Protein AF-A0A944P5D9-F1 (afdb_monomer)

Sequence (64 aa):
MFGGISIWELSIILVIILIVFGAGKLPEIGSGIGKAIQNFKKASSDVEIKPDEVQENETEKIEK

Secondary structure (DSSP, 8-state):
---S--HHHHHHHHHHHHHHH-TTHHHHHHHHHHHHHHHHHHHHHHHS--S--------S-S--

Solvent-accessible surface area (backbone atoms only — not comparable to full-atom values): 4186 Å² total; per-residue (Å²): 132,90,85,65,89,45,75,66,58,55,49,55,53,49,53,53,50,34,66,76,64,35,76,67,48,56,60,58,52,45,54,54,52,50,52,51,51,51,52,51,50,50,55,55,53,63,69,51,75,68,94,75,79,82,84,88,81,85,89,84,85,82,80,133

Structure (mmCIF, N/CA/C/O backbone):
data_AF-A0A944P5D9-F1
#
_entry.id   AF-A0A944P5D9-F1
#
loop_
_atom_site.group_PDB
_atom_site.id
_atom_site.type_symbol
_atom_site.label_atom_id
_atom_site.label_alt_id
_atom_site.label_comp_id
_atom_site.label_asym_id
_atom_site.label_entity_id
_atom_site.label_seq_id
_atom_site.pdbx_PDB_ins_code
_atom_site.Cartn_x
_atom_site.Cartn_y
_atom_site.Cartn_z
_atom_site.occupancy
_atom_site.B_iso_or_equiv
_atom_site.auth_seq_id
_atom_site.auth_comp_id
_atom_site.auth_asym_id
_atom_site.auth_atom_id
_atom_site.pdbx_PDB_model_num
ATOM 1 N N . MET A 1 1 ? 29.269 -4.942 8.709 1.00 50.34 1 MET A N 1
ATOM 2 C CA . MET A 1 1 ? 28.421 -5.950 8.038 1.00 50.34 1 MET A CA 1
ATOM 3 C C . MET A 1 1 ? 26.998 -5.434 8.116 1.00 50.34 1 MET A C 1
ATOM 5 O O . MET A 1 1 ? 26.471 -5.302 9.211 1.00 50.34 1 MET A O 1
ATOM 9 N N . PHE A 1 2 ? 26.482 -4.964 6.984 1.00 54.47 2 PHE A N 1
ATOM 10 C CA . PHE A 1 2 ? 25.268 -4.158 6.865 1.00 54.47 2 PHE A CA 1
ATOM 11 C C . PHE A 1 2 ? 24.029 -5.024 7.131 1.00 54.47 2 PHE A C 1
ATOM 13 O O . PHE A 1 2 ? 23.600 -5.782 6.269 1.00 54.47 2 PHE A O 1
ATOM 20 N N . GLY A 1 3 ? 23.522 -4.974 8.364 1.00 70.50 3 GLY A N 1
ATOM 21 C CA . GLY A 1 3 ? 22.328 -5.694 8.794 1.00 70.50 3 GLY A CA 1
ATOM 22 C C . GLY A 1 3 ? 21.095 -4.816 8.640 1.00 70.50 3 GLY A C 1
ATOM 23 O O . GLY A 1 3 ? 20.856 -3.942 9.467 1.00 70.50 3 GLY A O 1
ATOM 24 N N . GLY A 1 4 ? 20.328 -5.049 7.583 1.00 75.62 4 GLY A N 1
ATOM 25 C CA . GLY A 1 4 ? 19.033 -4.416 7.367 1.00 75.62 4 GLY A CA 1
ATOM 26 C C . GLY A 1 4 ? 18.765 -4.233 5.886 1.00 75.62 4 GLY A C 1
ATOM 27 O O . GLY A 1 4 ? 19.619 -3.712 5.173 1.00 75.62 4 GLY A O 1
ATOM 28 N N . ILE A 1 5 ? 17.578 -4.658 5.445 1.00 79.44 5 ILE A N 1
ATOM 29 C CA . ILE A 1 5 ? 17.046 -4.314 4.125 1.00 79.44 5 ILE A CA 1
ATOM 30 C C . ILE A 1 5 ? 17.112 -2.793 4.021 1.00 79.44 5 ILE A C 1
ATOM 32 O O . ILE A 1 5 ? 16.423 -2.074 4.748 1.00 79.44 5 ILE A O 1
ATOM 36 N N . SER A 1 6 ? 17.989 -2.303 3.158 1.00 86.62 6 SER A N 1
ATOM 37 C CA . SER A 1 6 ? 18.140 -0.877 2.940 1.00 86.62 6 SER A CA 1
ATOM 38 C C . SER A 1 6 ? 16.901 -0.368 2.209 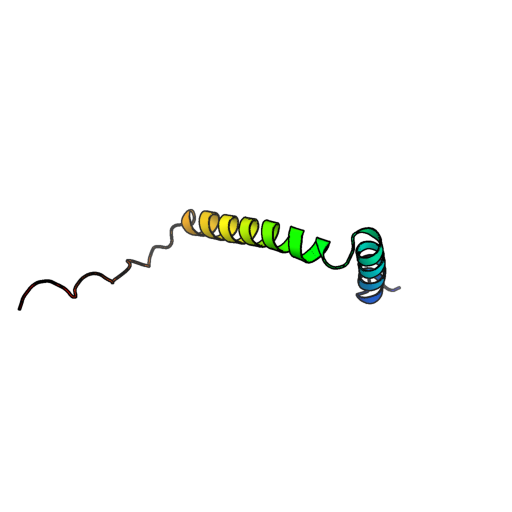1.00 86.62 6 SER A C 1
ATOM 40 O O . SER A 1 6 ? 16.368 -1.040 1.326 1.00 86.62 6 SER A O 1
ATOM 42 N N . ILE A 1 7 ? 16.449 0.848 2.530 1.00 90.00 7 ILE A N 1
ATOM 43 C CA . ILE A 1 7 ? 15.297 1.486 1.861 1.00 90.00 7 ILE A CA 1
ATOM 44 C C . ILE A 1 7 ? 15.440 1.498 0.325 1.00 90.00 7 ILE A C 1
ATOM 46 O O . ILE A 1 7 ? 14.450 1.435 -0.408 1.00 90.00 7 ILE A O 1
ATOM 50 N N . TRP A 1 8 ? 16.686 1.511 -0.158 1.00 90.50 8 TRP A N 1
ATOM 51 C CA . TRP A 1 8 ? 17.043 1.386 -1.568 1.00 90.50 8 TRP A CA 1
ATOM 52 C C . TRP A 1 8 ? 16.681 0.031 -2.185 1.00 90.50 8 TRP A C 1
ATOM 54 O O . TRP A 1 8 ? 16.145 0.001 -3.290 1.00 90.50 8 TRP A O 1
ATOM 64 N N . GLU A 1 9 ? 16.915 -1.078 -1.481 1.00 90.19 9 GLU A N 1
ATOM 65 C CA . GLU A 1 9 ? 16.582 -2.426 -1.961 1.00 90.19 9 GLU A CA 1
ATOM 66 C C . GLU A 1 9 ? 15.064 -2.613 -2.026 1.00 90.19 9 GLU A C 1
ATOM 68 O O . GLU A 1 9 ? 14.533 -3.079 -3.034 1.00 90.19 9 GLU A O 1
ATOM 73 N N . LEU A 1 10 ? 14.346 -2.157 -0.994 1.00 91.88 10 LEU A N 1
ATOM 74 C CA . LEU A 1 10 ? 12.883 -2.190 -0.986 1.00 91.88 10 LEU A CA 1
ATOM 75 C C . LEU A 1 10 ? 12.293 -1.359 -2.137 1.00 91.88 10 LEU A C 1
ATOM 77 O O . LEU A 1 10 ? 11.347 -1.798 -2.790 1.00 91.88 10 LEU A O 1
ATOM 81 N N . SER A 1 11 ? 12.873 -0.188 -2.423 1.00 92.88 11 SER A N 1
ATOM 82 C CA . SER A 1 11 ? 12.422 0.669 -3.527 1.00 92.88 11 SER A CA 1
ATOM 83 C C . SER A 1 11 ? 12.652 0.025 -4.897 1.00 92.88 11 SER A C 1
ATOM 85 O O . SER A 1 11 ? 11.776 0.115 -5.754 1.00 92.88 11 SER A O 1
ATOM 87 N N . ILE A 1 12 ? 13.779 -0.669 -5.109 1.00 94.38 12 ILE A N 1
ATOM 88 C CA . ILE A 1 12 ? 14.043 -1.375 -6.376 1.00 94.38 12 ILE A CA 1
ATOM 89 C C . ILE A 1 12 ? 12.984 -2.460 -6.628 1.00 94.38 12 ILE A C 1
ATOM 91 O O . ILE A 1 12 ? 12.443 -2.565 -7.728 1.00 94.38 12 ILE A O 1
ATOM 95 N N . ILE A 1 13 ? 12.633 -3.222 -5.588 1.00 93.31 13 ILE A N 1
ATOM 96 C CA . ILE A 1 13 ? 11.620 -4.282 -5.657 1.00 93.31 13 ILE A CA 1
ATOM 97 C C . ILE A 1 13 ? 10.238 -3.676 -5.921 1.00 93.31 13 ILE A C 1
ATOM 99 O O . ILE A 1 13 ? 9.492 -4.177 -6.764 1.00 93.31 13 ILE A O 1
ATOM 103 N N . LEU A 1 14 ? 9.913 -2.567 -5.251 1.00 93.19 14 LEU A N 1
ATOM 104 C CA . LEU A 1 14 ? 8.664 -1.839 -5.456 1.00 93.19 14 LEU A CA 1
ATOM 105 C C . LEU A 1 14 ? 8.508 -1.385 -6.913 1.00 93.19 14 LEU A C 1
ATOM 107 O O . LEU A 1 14 ? 7.435 -1.546 -7.487 1.00 93.19 14 LEU A O 1
ATOM 111 N N . VAL A 1 15 ? 9.573 -0.868 -7.534 1.00 94.94 15 VAL A N 1
ATOM 112 C CA . VAL A 1 15 ? 9.555 -0.458 -8.947 1.00 94.94 15 VAL A CA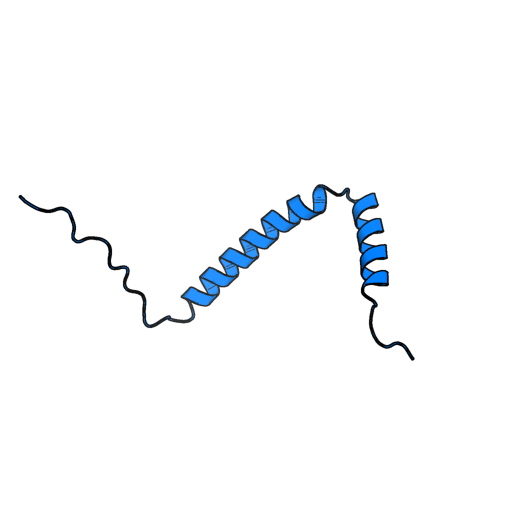 1
ATOM 113 C C . VAL A 1 15 ? 9.284 -1.648 -9.869 1.00 94.94 15 VAL A C 1
ATOM 115 O O . VAL A 1 15 ? 8.468 -1.530 -10.779 1.00 94.94 15 VAL A O 1
ATOM 118 N N . ILE A 1 16 ? 9.894 -2.811 -9.621 1.00 95.06 16 ILE A N 1
ATOM 119 C CA . ILE A 1 16 ? 9.636 -4.024 -10.416 1.00 95.06 16 ILE A CA 1
ATOM 120 C C . ILE A 1 16 ? 8.163 -4.441 -10.308 1.00 95.06 16 ILE A C 1
ATOM 122 O O . ILE A 1 16 ? 7.512 -4.696 -11.321 1.00 95.06 16 ILE A O 1
ATOM 126 N N . ILE A 1 17 ? 7.610 -4.452 -9.093 1.00 94.25 17 ILE A N 1
ATOM 127 C CA . ILE A 1 17 ? 6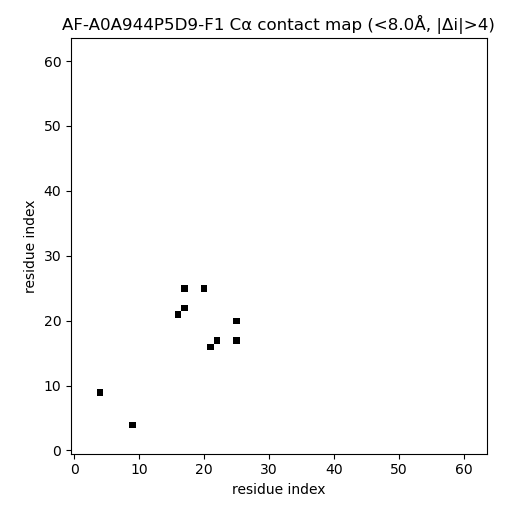.190 -4.746 -8.848 1.00 94.25 17 ILE A CA 1
ATOM 128 C C . ILE A 1 17 ? 5.301 -3.739 -9.591 1.00 94.25 17 ILE A C 1
ATOM 130 O O . ILE A 1 17 ? 4.340 -4.133 -10.248 1.00 94.25 17 ILE A O 1
ATOM 134 N N . LEU A 1 18 ? 5.636 -2.449 -9.548 1.00 93.38 18 LEU A N 1
ATOM 135 C CA . LEU A 1 18 ? 4.909 -1.400 -10.263 1.00 93.38 18 LEU A CA 1
ATOM 136 C C . LEU A 1 18 ? 4.955 -1.571 -11.785 1.00 93.38 18 LEU A C 1
ATOM 138 O O . LEU A 1 18 ? 3.988 -1.210 -12.445 1.00 93.38 18 LEU A O 1
ATOM 142 N N . ILE A 1 19 ? 6.032 -2.11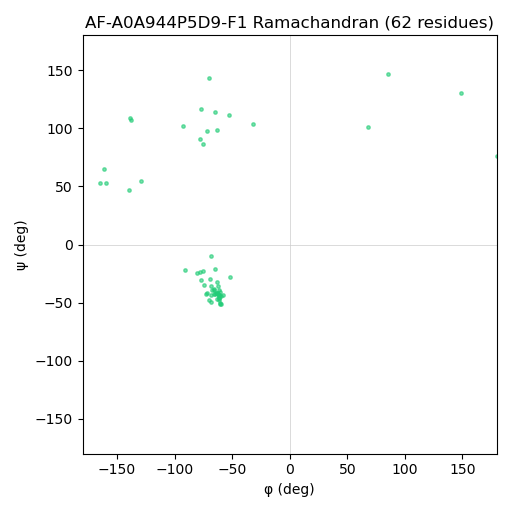8 -12.350 1.00 94.56 19 ILE A N 1
ATOM 143 C CA . ILE A 1 19 ? 6.118 -2.407 -13.789 1.00 94.56 19 ILE A CA 1
ATOM 144 C C . ILE A 1 19 ? 5.232 -3.605 -14.155 1.00 94.56 19 ILE A C 1
ATOM 146 O O . ILE A 1 19 ? 4.522 -3.552 -15.155 1.00 94.56 19 ILE A O 1
ATOM 150 N N . VAL A 1 20 ? 5.240 -4.666 -13.342 1.00 94.19 20 VAL A N 1
ATOM 151 C CA . VAL A 1 20 ? 4.458 -5.888 -13.599 1.00 94.19 20 VAL A CA 1
ATOM 152 C C . VAL A 1 20 ? 2.958 -5.651 -13.419 1.00 94.19 20 VAL A C 1
ATOM 154 O O . VAL A 1 20 ? 2.160 -6.044 -14.266 1.00 94.19 20 VAL A O 1
ATOM 157 N N . PHE A 1 21 ? 2.566 -5.011 -12.317 1.00 91.69 21 PHE A N 1
ATOM 158 C CA . PHE A 1 21 ? 1.161 -4.775 -11.982 1.00 91.69 21 PHE A CA 1
ATOM 159 C C . PHE A 1 21 ? 0.635 -3.437 -12.519 1.00 91.69 21 PHE A C 1
ATOM 161 O O . PHE A 1 21 ? -0.569 -3.274 -12.692 1.00 91.69 21 PHE A O 1
ATOM 168 N N . GLY A 1 22 ? 1.507 -2.474 -12.810 1.00 89.06 22 GLY A N 1
ATOM 169 C CA . GLY A 1 22 ? 1.131 -1.105 -13.153 1.00 89.06 22 GLY A CA 1
ATOM 170 C C . GLY A 1 22 ? 0.921 -0.220 -11.917 1.00 89.06 22 GLY A C 1
ATOM 171 O O . GLY A 1 22 ? 0.411 -0.655 -10.881 1.00 89.06 22 GLY A O 1
ATOM 172 N N . ALA A 1 23 ? 1.249 1.070 -12.038 1.00 87.69 23 ALA A N 1
ATOM 173 C CA . ALA A 1 23 ? 1.160 2.028 -10.929 1.00 87.69 23 ALA A CA 1
ATOM 174 C C . ALA A 1 23 ? -0.268 2.295 -10.419 1.00 87.69 23 ALA A C 1
ATOM 176 O O . ALA A 1 23 ? -0.440 2.717 -9.279 1.00 87.69 23 ALA A O 1
ATOM 177 N N . GLY A 1 24 ? -1.293 2.014 -11.229 1.00 87.69 24 GLY A N 1
ATOM 178 C CA . GLY A 1 24 ? -2.696 2.171 -10.836 1.00 87.69 24 GLY A CA 1
ATOM 179 C C . GLY A 1 24 ? -3.233 1.053 -9.934 1.00 87.69 24 GLY A C 1
ATOM 180 O O . GLY A 1 24 ? -4.170 1.288 -9.176 1.00 87.69 24 GLY A O 1
ATOM 181 N N . LYS A 1 25 ? -2.634 -0.149 -9.959 1.00 88.62 25 LYS A N 1
ATOM 182 C CA . LYS A 1 25 ? -3.152 -1.309 -9.208 1.00 88.62 25 LYS A CA 1
ATOM 183 C C . LYS A 1 25 ? -2.899 -1.215 -7.706 1.00 88.62 25 LYS A C 1
ATOM 185 O O . LYS A 1 25 ? -3.745 -1.624 -6.917 1.00 88.62 25 LYS A O 1
ATOM 190 N N . LEU A 1 26 ? -1.766 -0.645 -7.296 1.00 90.12 26 LEU A N 1
ATOM 191 C CA . LEU A 1 26 ? -1.438 -0.461 -5.878 1.00 90.12 26 LEU A CA 1
ATOM 192 C C . LEU A 1 26 ? -2.453 0.426 -5.128 1.00 90.12 26 LEU A C 1
ATOM 194 O O . LEU A 1 26 ? -2.943 -0.019 -4.091 1.00 90.12 26 LEU A O 1
ATOM 198 N N . PRO A 1 27 ? -2.812 1.636 -5.603 1.00 88.88 27 PRO A N 1
ATOM 199 C CA . PRO A 1 27 ? -3.807 2.471 -4.927 1.00 88.88 27 PRO A CA 1
ATOM 200 C C . PRO A 1 27 ? -5.230 1.899 -5.004 1.00 88.88 27 PRO A C 1
ATOM 202 O O . PRO A 1 27 ? -6.004 2.092 -4.065 1.00 88.88 27 PRO A O 1
ATOM 205 N N . GLU A 1 28 ? -5.570 1.160 -6.067 1.00 91.50 28 GLU A N 1
ATOM 206 C CA . GLU A 1 28 ? -6.853 0.453 -6.205 1.00 91.50 28 GLU A CA 1
ATOM 207 C C . GLU A 1 28 ? -7.037 -0.578 -5.073 1.00 91.50 28 GLU A C 1
ATOM 209 O O . GLU A 1 28 ? -8.027 -0.541 -4.339 1.00 91.50 28 GLU A O 1
ATOM 214 N N . ILE A 1 29 ? -6.029 -1.427 -4.851 1.00 91.81 29 ILE A N 1
ATOM 215 C CA . ILE A 1 29 ? -6.027 -2.439 -3.782 1.00 91.81 29 ILE A CA 1
ATOM 216 C C . ILE A 1 29 ? -5.868 -1.779 -2.401 1.00 91.81 29 ILE A C 1
ATOM 218 O O . ILE A 1 29 ? -6.575 -2.123 -1.451 1.00 91.81 29 ILE A O 1
ATOM 222 N N . GLY A 1 30 ? -4.982 -0.787 -2.289 1.00 93.12 30 GLY A N 1
ATOM 223 C CA . GLY A 1 30 ? -4.707 -0.065 -1.047 1.00 93.12 30 GLY A CA 1
ATOM 224 C C . GLY A 1 30 ? -5.922 0.685 -0.502 1.00 93.12 30 GLY A C 1
ATOM 225 O O . GLY A 1 30 ? -6.138 0.697 0.706 1.00 93.12 30 GLY A O 1
ATOM 226 N N . SER A 1 31 ? -6.770 1.241 -1.371 1.00 94.19 31 SER A N 1
ATOM 227 C CA . SER A 1 31 ? -8.008 1.914 -0.957 1.00 94.19 31 SER A CA 1
ATOM 228 C C . SER A 1 31 ? -9.016 0.945 -0.329 1.00 94.19 31 SER A C 1
ATOM 230 O O . SER A 1 31 ? -9.681 1.293 0.647 1.00 94.19 31 SER A O 1
ATOM 232 N N . GLY 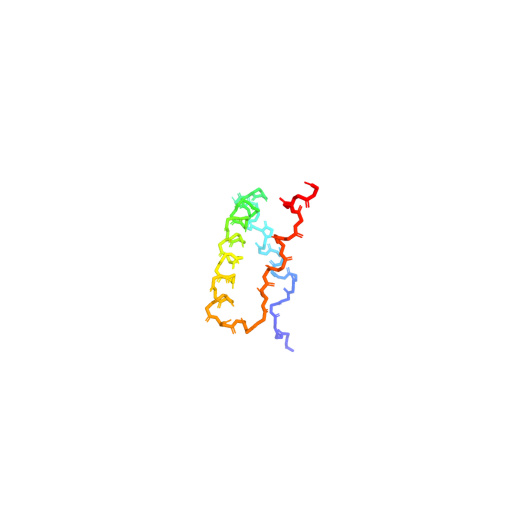A 1 32 ? -9.124 -0.277 -0.861 1.00 95.12 32 GLY A N 1
ATOM 233 C CA . GLY A 1 32 ? -9.981 -1.326 -0.299 1.00 95.12 32 GLY A CA 1
ATOM 234 C C . GLY A 1 32 ? -9.465 -1.830 1.049 1.00 95.12 32 GLY A C 1
ATOM 235 O O . GLY A 1 32 ? -10.204 -1.841 2.034 1.00 95.12 32 GLY A O 1
ATOM 236 N N . ILE A 1 33 ? -8.173 -2.164 1.113 1.00 95.50 33 ILE A N 1
ATOM 237 C CA . ILE A 1 33 ? -7.517 -2.625 2.345 1.00 95.50 33 ILE A CA 1
ATOM 238 C C . ILE A 1 33 ? -7.539 -1.529 3.419 1.00 95.50 3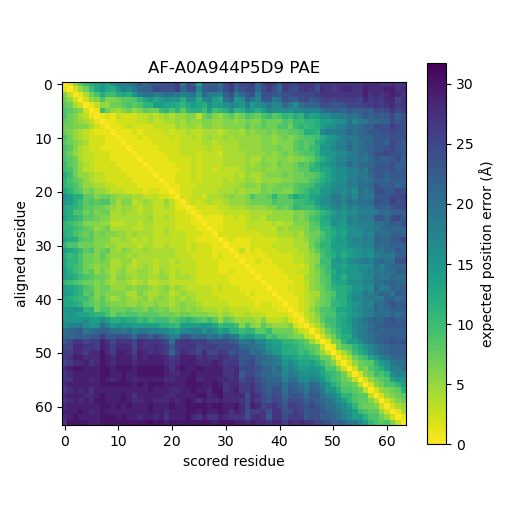3 ILE A C 1
ATOM 240 O O . ILE A 1 33 ? -7.850 -1.808 4.572 1.00 95.50 33 ILE A O 1
ATOM 244 N N . GLY A 1 34 ? -7.282 -0.272 3.054 1.00 94.25 34 GLY A N 1
ATOM 245 C CA . GLY A 1 34 ? -7.284 0.859 3.981 1.00 94.25 34 GLY A CA 1
ATOM 246 C C . GLY A 1 34 ? -8.645 1.079 4.639 1.00 94.25 34 GLY A C 1
ATOM 247 O O . GLY A 1 34 ? -8.717 1.244 5.855 1.00 94.25 34 GLY A O 1
ATOM 248 N N . LYS A 1 35 ? -9.736 0.992 3.866 1.00 94.88 35 LYS A N 1
ATOM 249 C CA . LYS A 1 35 ? -11.104 1.044 4.407 1.00 94.88 35 LYS A CA 1
ATOM 250 C C . LYS A 1 35 ? -11.396 -0.138 5.332 1.00 94.88 35 LYS A C 1
ATOM 252 O O . LYS A 1 35 ? -11.985 0.055 6.392 1.00 94.88 35 LYS A O 1
ATOM 257 N N . ALA A 1 36 ? -10.960 -1.344 4.964 1.00 95.31 36 ALA A N 1
ATOM 258 C CA . ALA A 1 36 ? -11.131 -2.531 5.798 1.00 95.31 36 ALA A CA 1
ATOM 259 C C . ALA A 1 36 ? -10.383 -2.401 7.134 1.00 95.31 36 ALA A C 1
ATOM 261 O O . ALA A 1 36 ? -10.981 -2.615 8.184 1.00 95.31 36 ALA A O 1
ATOM 262 N N . ILE A 1 37 ? -9.118 -1.967 7.113 1.00 95.62 37 ILE A N 1
ATOM 263 C C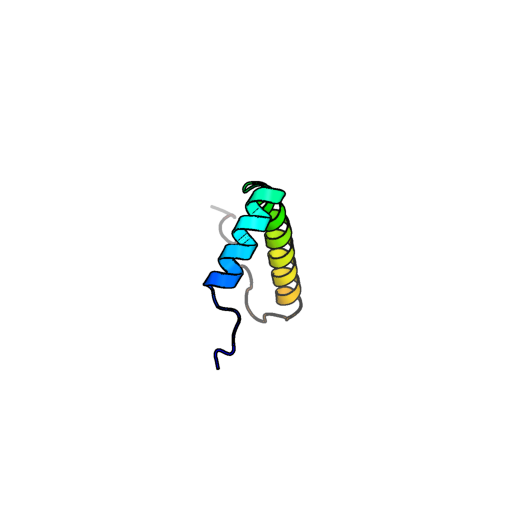A . ILE A 1 37 ? -8.317 -1.721 8.321 1.00 95.62 37 ILE A CA 1
ATOM 264 C C . ILE A 1 37 ? -8.936 -0.602 9.164 1.00 95.62 37 ILE A C 1
ATOM 266 O O . ILE A 1 37 ? -9.009 -0.727 10.382 1.00 95.62 37 ILE A O 1
ATOM 270 N N . GLN A 1 38 ? -9.413 0.481 8.541 1.00 93.19 38 GLN A N 1
ATOM 271 C CA . GLN A 1 38 ? -10.065 1.583 9.249 1.00 93.19 38 GLN A CA 1
ATOM 272 C C . GLN A 1 38 ? -11.327 1.114 9.981 1.00 93.19 38 GLN A C 1
ATOM 274 O O . GLN A 1 38 ? -11.502 1.429 11.157 1.00 93.19 38 GLN A O 1
ATOM 279 N N . ASN A 1 39 ? -12.188 0.354 9.305 1.00 92.56 39 ASN A N 1
ATOM 280 C CA . ASN A 1 39 ? -13.414 -0.181 9.893 1.00 92.56 39 ASN A CA 1
ATOM 281 C C . ASN A 1 39 ? -13.113 -1.232 10.967 1.00 92.56 39 ASN A C 1
ATOM 283 O O . ASN A 1 39 ? -13.750 -1.222 12.015 1.00 92.56 39 ASN A O 1
ATOM 287 N N . PHE A 1 40 ? -12.107 -2.082 10.745 1.00 93.38 40 PHE A N 1
ATOM 288 C CA . PHE A 1 40 ? -11.637 -3.051 11.734 1.00 93.38 40 PHE A CA 1
ATOM 289 C C . PHE A 1 40 ? -11.111 -2.354 12.992 1.00 93.38 40 PHE A C 1
ATOM 291 O O . PHE A 1 40 ? -11.481 -2.725 14.101 1.00 93.38 40 PHE A O 1
ATOM 298 N N . LYS A 1 41 ? -10.315 -1.288 12.829 1.00 90.31 41 LYS A N 1
ATOM 299 C CA . LYS A 1 41 ? -9.824 -0.478 13.946 1.00 90.31 41 LYS A CA 1
ATOM 300 C C . LYS A 1 41 ? -10.976 0.173 14.713 1.00 90.31 41 LYS A C 1
ATOM 302 O O . LYS A 1 41 ? -10.974 0.110 15.931 1.00 90.31 41 LYS A O 1
ATOM 307 N N . LYS A 1 42 ? -11.957 0.766 14.022 1.00 88.62 42 LYS A N 1
ATOM 308 C CA . LYS A 1 42 ? -13.138 1.372 14.661 1.00 88.62 42 LYS A CA 1
ATOM 309 C C . LYS A 1 42 ? -13.937 0.348 15.466 1.00 88.62 42 LYS A C 1
ATOM 311 O O . LYS A 1 42 ? -14.153 0.561 16.646 1.00 88.62 42 LYS A O 1
ATOM 316 N N . ALA A 1 43 ? -14.277 -0.789 14.860 1.00 87.62 43 ALA A N 1
ATOM 317 C CA . ALA A 1 43 ? -15.006 -1.853 15.544 1.00 87.62 43 ALA A CA 1
ATOM 318 C C . ALA A 1 43 ? -14.222 -2.418 16.742 1.00 87.62 43 ALA A C 1
ATOM 320 O O . ALA A 1 43 ? -14.803 -2.670 17.789 1.00 87.62 43 ALA A O 1
ATOM 321 N N . SER A 1 44 ? -12.901 -2.576 16.617 1.00 86.25 44 SER A N 1
ATOM 322 C CA . SER A 1 44 ? -12.057 -3.025 17.730 1.00 86.25 44 SER A CA 1
ATOM 323 C C . SER A 1 44 ? -11.960 -1.982 18.8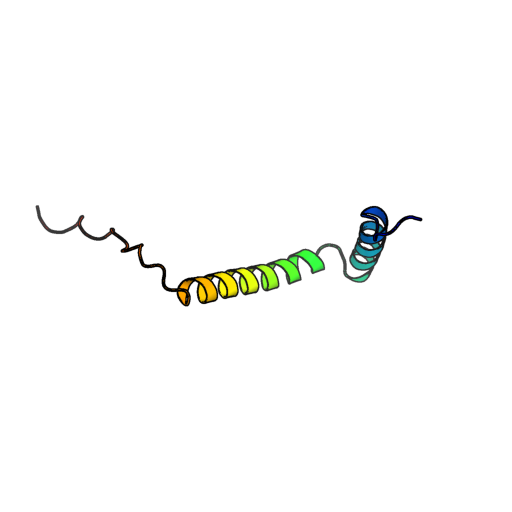49 1.00 86.25 44 SER A C 1
ATOM 325 O O . SER A 1 44 ? -11.919 -2.363 20.013 1.00 86.25 44 SER A O 1
ATOM 327 N N . SER A 1 45 ? -11.937 -0.688 18.513 1.00 81.06 45 SER A N 1
ATOM 328 C CA . SER A 1 45 ? -11.937 0.411 19.486 1.00 81.06 45 SER A CA 1
ATOM 329 C C . SER A 1 45 ? -13.301 0.665 20.133 1.00 81.06 45 SER A C 1
ATOM 331 O O . SER A 1 45 ? -13.323 1.227 21.217 1.00 81.06 45 SER A O 1
ATOM 333 N N . ASP A 1 46 ? -14.411 0.267 19.507 1.00 69.62 46 ASP A N 1
ATOM 334 C CA . ASP A 1 46 ? -15.755 0.348 20.105 1.00 69.62 46 ASP A CA 1
ATOM 335 C C . ASP A 1 46 ? -16.034 -0.827 21.064 1.00 69.62 46 ASP A C 1
ATOM 337 O O . ASP A 1 46 ? -16.850 -0.706 21.976 1.00 69.62 46 ASP A O 1
ATOM 341 N N . VAL A 1 47 ? -15.353 -1.969 20.885 1.00 65.25 47 VAL A N 1
ATOM 342 C CA . VAL A 1 47 ? -15.422 -3.126 21.802 1.00 65.25 47 VAL A CA 1
ATOM 343 C C . VAL A 1 47 ? -14.589 -2.889 23.071 1.00 65.25 47 VAL A C 1
ATOM 345 O O . VAL A 1 47 ? -14.963 -3.354 24.149 1.00 65.25 47 VAL A O 1
ATOM 348 N N . GLU A 1 48 ? -13.498 -2.124 22.977 1.00 61.81 48 GLU A N 1
ATOM 349 C CA . GLU A 1 48 ? -12.844 -1.523 24.143 1.00 61.81 48 GLU A CA 1
ATOM 350 C C . GLU A 1 48 ? -13.682 -0.332 24.619 1.00 61.81 48 GLU A C 1
ATOM 352 O O . GLU A 1 48 ? -13.460 0.799 24.203 1.00 61.81 48 GLU A O 1
ATOM 357 N N . ILE A 1 49 ? -14.675 -0.610 25.469 1.00 55.00 49 ILE A N 1
ATOM 358 C CA . ILE A 1 49 ? -15.533 0.360 26.166 1.00 55.00 49 ILE A CA 1
ATOM 359 C C . ILE A 1 49 ? -14.756 1.654 26.456 1.00 55.00 49 ILE A C 1
ATOM 361 O O . ILE A 1 49 ? -13.946 1.705 27.382 1.00 55.00 49 ILE A O 1
ATOM 365 N N . LYS A 1 50 ? -15.019 2.704 25.674 1.00 55.38 50 LYS A N 1
ATOM 366 C CA . LYS A 1 50 ? -14.695 4.079 26.049 1.00 55.38 50 LYS A CA 1
ATOM 367 C C . LYS A 1 50 ? -15.757 4.521 27.056 1.00 55.38 50 LYS A C 1
ATOM 369 O O . LYS A 1 50 ? -16.927 4.565 26.678 1.00 55.38 50 LYS A O 1
ATOM 37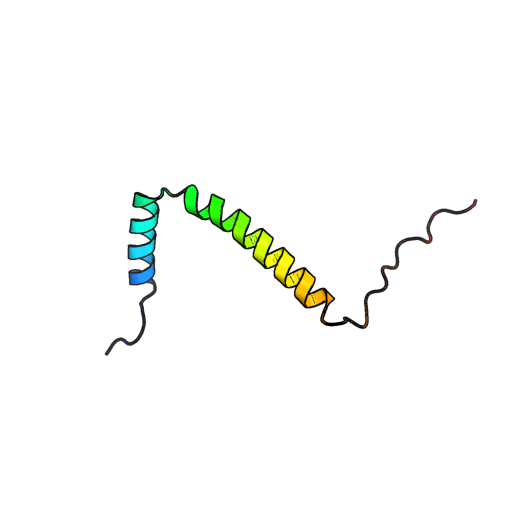4 N N . PRO A 1 51 ? -15.403 4.834 28.314 1.00 51.44 51 PRO A N 1
ATOM 375 C CA . PRO A 1 51 ? -16.380 5.318 29.285 1.00 51.44 51 PRO A CA 1
ATOM 376 C C . PRO A 1 51 ? -16.937 6.711 28.972 1.00 51.44 51 PRO A C 1
ATOM 378 O O . PRO A 1 51 ? -17.912 7.099 29.598 1.00 51.44 51 PRO A O 1
ATOM 381 N N . ASP A 1 52 ? -16.384 7.451 28.011 1.00 57.19 52 ASP A N 1
ATOM 382 C CA . ASP A 1 52 ? -16.770 8.839 27.771 1.00 57.19 52 ASP A CA 1
ATOM 383 C C . ASP A 1 52 ? -16.887 9.107 26.271 1.00 57.19 52 ASP A C 1
ATOM 385 O O . ASP A 1 52 ? -15.881 9.132 25.571 1.00 57.19 52 ASP A O 1
ATOM 389 N N . GLU A 1 53 ? -18.120 9.253 25.784 1.00 51.81 53 GLU A N 1
ATOM 390 C CA . GLU A 1 53 ? -18.531 10.200 24.734 1.00 51.81 53 GLU A CA 1
ATOM 391 C C . GLU A 1 53 ? -20.038 10.012 24.490 1.00 51.81 53 GLU A C 1
ATOM 393 O O . GLU A 1 53 ? -20.503 9.392 23.533 1.00 51.81 53 GLU A O 1
ATOM 398 N N . VAL A 1 54 ? -20.821 10.546 25.433 1.00 48.88 54 VAL A N 1
ATOM 399 C CA . VAL A 1 54 ? -22.229 10.874 25.214 1.00 48.88 54 VAL A CA 1
ATOM 400 C C . VAL A 1 54 ? -22.246 11.978 24.155 1.00 48.88 54 VAL A C 1
ATOM 402 O O . VAL A 1 54 ? -21.728 13.068 24.388 1.00 48.88 54 VAL A O 1
ATOM 405 N N . GLN A 1 55 ? -22.789 11.676 22.977 1.00 48.06 55 GLN A N 1
ATOM 406 C CA . GLN A 1 55 ? -23.084 12.659 21.937 1.00 48.06 55 GLN A CA 1
ATOM 407 C C . GLN A 1 55 ? -24.133 13.646 22.468 1.00 48.06 55 GLN A C 1
ATOM 409 O O . GLN A 1 55 ? -25.328 13.359 22.499 1.00 48.06 55 GLN A O 1
ATOM 414 N N . GLU A 1 56 ? -23.666 14.802 22.934 1.00 52.09 56 GLU A N 1
ATOM 415 C CA . GLU A 1 56 ? -24.480 15.986 23.182 1.00 52.09 56 GLU A CA 1
ATOM 416 C C . GLU A 1 56 ? -24.761 16.667 21.840 1.00 52.09 56 GLU A C 1
ATOM 418 O O . GLU A 1 56 ? -23.986 17.497 21.372 1.00 52.09 56 GLU A O 1
ATOM 423 N N . ASN A 1 57 ? -25.864 16.296 21.190 1.00 50.78 57 ASN A N 1
ATOM 424 C CA . ASN A 1 57 ? -26.399 17.060 20.064 1.00 50.78 57 ASN A CA 1
ATOM 425 C C . ASN A 1 57 ? -27.870 16.725 19.782 1.00 50.78 57 ASN A C 1
ATOM 427 O O . ASN A 1 57 ? -28.175 16.233 18.700 1.00 50.78 57 ASN A O 1
ATOM 431 N N . GLU A 1 58 ? -28.790 17.024 20.713 1.00 56.09 58 GLU A N 1
ATOM 432 C CA . GLU A 1 58 ? -30.211 17.196 20.347 1.00 56.09 58 GLU A CA 1
ATOM 433 C C . GLU A 1 58 ? -31.071 17.991 21.358 1.00 56.09 58 GLU A C 1
ATOM 435 O O . GLU A 1 58 ? -32.156 17.564 21.744 1.00 56.09 58 GLU A O 1
ATOM 440 N N . THR A 1 59 ? -30.643 19.198 21.752 1.00 45.00 59 THR A N 1
ATOM 441 C CA . THR A 1 59 ? -31.520 20.131 22.496 1.00 45.00 59 THR A CA 1
ATOM 442 C C . THR A 1 59 ? -31.539 21.519 21.862 1.00 45.00 59 THR A C 1
ATOM 444 O O . THR A 1 59 ? -31.266 22.524 22.505 1.00 45.00 59 THR A O 1
ATOM 447 N N . GLU A 1 60 ? -31.862 21.594 20.571 1.00 59.88 60 GLU A N 1
ATOM 448 C CA . GLU A 1 60 ? -32.093 22.884 19.912 1.00 59.88 60 GLU A CA 1
ATOM 449 C C . GLU A 1 60 ? -33.276 22.835 18.938 1.00 59.88 60 GLU A C 1
ATOM 451 O O . GLU A 1 60 ? -33.160 23.285 17.803 1.00 59.88 60 GLU A O 1
ATOM 456 N N . LYS A 1 61 ? -34.436 22.269 19.328 1.00 53.53 61 LYS A N 1
ATOM 457 C CA . LYS A 1 61 ? -35.660 22.484 18.529 1.00 53.53 61 LYS A CA 1
ATOM 458 C C . LYS A 1 61 ? -37.021 22.147 19.157 1.00 53.53 61 LYS A C 1
ATOM 460 O O . LYS A 1 61 ? -37.805 21.482 18.493 1.00 53.53 61 LYS A O 1
ATOM 465 N N . ILE A 1 62 ? -37.386 22.637 20.344 1.00 49.66 62 ILE A N 1
ATOM 466 C CA . ILE A 1 62 ? -38.819 22.696 20.715 1.00 49.66 62 ILE A CA 1
ATOM 467 C C . ILE A 1 62 ? -39.130 24.028 21.431 1.00 49.66 62 ILE A C 1
ATOM 469 O O . ILE A 1 62 ? -38.692 24.234 22.555 1.00 49.66 62 ILE A O 1
ATOM 473 N N . GLU A 1 63 ? -39.868 24.889 20.707 1.00 49.56 63 GLU A N 1
ATOM 474 C CA . GLU A 1 63 ? -40.803 25.953 21.163 1.00 49.56 63 GLU A CA 1
ATOM 475 C C . GLU A 1 63 ? -40.191 27.177 21.886 1.00 49.56 63 GLU A C 1
ATOM 477 O O . GLU A 1 63 ? -39.757 27.096 23.027 1.00 49.56 63 GLU A O 1
ATOM 482 N N . LYS A 1 64 ? -39.987 28.362 21.284 1.00 45.25 64 LYS A N 1
ATOM 483 C CA . LYS A 1 64 ? -40.972 29.337 20.749 1.00 45.25 64 LYS A CA 1
ATOM 484 C C . LYS A 1 64 ? -42.452 29.106 21.025 1.00 45.25 64 LYS A C 1
ATOM 486 O O . LYS A 1 64 ? -42.976 28.096 20.520 1.00 45.25 64 LYS A O 1
#

Mean predicted aligned error: 12.87 Å

pLDDT: mean 78.5, std 18.1, range [45.0, 95.62]

Foldseek 3Di:
DDPDDDPVNVVVVVVVVCVVCNPVVVVVVVVVVVVVVVVVVVVVVVVVDDVDDDPPPDDDDDDD

Radius of gyration: 22.81 Å; Cα contacts (8 Å, |Δi|>4): 5; chains: 1; bounding box: 69×35×43 Å